Protein AF-A0A7W1EFI8-F1 (afdb_monomer)

Structure (mmCIF, N/CA/C/O backbone):
data_AF-A0A7W1EFI8-F1
#
_entry.id   AF-A0A7W1EFI8-F1
#
loop_
_atom_site.group_PDB
_atom_site.id
_atom_site.type_symbol
_atom_site.label_atom_id
_atom_site.label_alt_id
_atom_site.label_comp_id
_atom_site.label_asym_id
_atom_site.label_entity_id
_atom_site.label_seq_id
_atom_site.pdbx_PDB_ins_code
_atom_site.Cartn_x
_atom_site.Cartn_y
_atom_site.Cartn_z
_atom_site.occupancy
_atom_site.B_iso_or_equiv
_atom_site.auth_seq_id
_atom_site.auth_comp_id
_atom_site.auth_asym_id
_atom_site.auth_atom_id
_atom_site.pdbx_PDB_model_num
ATOM 1 N N . MET A 1 1 ? -9.595 -2.424 23.193 1.00 86.19 1 MET A N 1
ATOM 2 C CA . MET A 1 1 ? -9.334 -2.906 21.816 1.00 86.19 1 MET A CA 1
ATOM 3 C C . MET A 1 1 ? -9.317 -1.773 20.801 1.00 86.19 1 MET A C 1
ATOM 5 O O . MET A 1 1 ? -8.428 -1.749 19.957 1.00 86.19 1 MET A O 1
ATOM 9 N N . GLU A 1 2 ? -10.225 -0.806 20.915 1.00 86.44 2 GLU A N 1
ATOM 10 C CA . GLU A 1 2 ? -10.287 0.372 20.036 1.00 86.44 2 GLU A CA 1
ATOM 11 C C . GLU A 1 2 ? -8.971 1.156 19.890 1.00 86.44 2 GLU A C 1
ATOM 13 O O . GLU A 1 2 ? -8.599 1.510 18.773 1.00 86.44 2 GLU A O 1
ATOM 18 N N . THR A 1 3 ? -8.208 1.356 20.972 1.00 92.38 3 THR A N 1
ATOM 19 C CA . THR A 1 3 ? -6.891 2.019 20.904 1.00 92.38 3 THR A CA 1
ATOM 20 C C . THR A 1 3 ? -5.903 1.266 20.011 1.00 92.38 3 THR A C 1
ATOM 22 O O . THR A 1 3 ? -5.214 1.885 19.208 1.00 92.38 3 THR A O 1
ATOM 25 N N . ILE A 1 4 ? -5.869 -0.068 20.096 1.00 94.81 4 ILE A N 1
ATOM 26 C CA . ILE A 1 4 ? -4.979 -0.904 19.275 1.00 94.81 4 ILE A CA 1
ATOM 27 C C . ILE A 1 4 ? -5.401 -0.832 17.807 1.00 94.81 4 ILE A C 1
ATOM 29 O O . ILE A 1 4 ? -4.555 -0.603 16.951 1.00 94.81 4 ILE A O 1
ATOM 33 N N . ARG A 1 5 ? -6.704 -0.947 17.508 1.00 95.31 5 ARG A N 1
ATOM 34 C CA . ARG A 1 5 ? -7.216 -0.796 16.132 1.00 95.31 5 ARG A CA 1
ATOM 35 C C . ARG A 1 5 ? -6.855 0.565 15.548 1.00 95.31 5 ARG A C 1
ATOM 37 O O . ARG A 1 5 ? -6.413 0.645 14.412 1.00 95.31 5 ARG A O 1
ATOM 44 N N . LYS A 1 6 ? -6.988 1.629 16.345 1.00 96.62 6 LYS A N 1
ATOM 45 C CA . LYS A 1 6 ? -6.584 2.977 15.943 1.00 96.62 6 LYS A CA 1
ATOM 46 C C . LYS A 1 6 ? -5.094 3.048 15.613 1.00 96.62 6 LYS A C 1
ATOM 48 O O . LYS A 1 6 ? -4.741 3.642 14.603 1.00 96.62 6 LYS A O 1
ATOM 53 N N . ILE A 1 7 ? -4.233 2.467 16.451 1.00 97.56 7 ILE A N 1
ATOM 54 C CA . ILE A 1 7 ? -2.784 2.442 16.207 1.00 97.56 7 ILE A CA 1
ATOM 55 C C . ILE A 1 7 ? -2.478 1.687 14.913 1.00 97.56 7 ILE A C 1
ATOM 57 O O . ILE A 1 7 ? -1.782 2.238 14.069 1.00 97.56 7 ILE A O 1
ATOM 61 N N . ILE A 1 8 ? -3.054 0.494 14.724 1.00 97.81 8 ILE A N 1
ATOM 62 C CA . ILE A 1 8 ? -2.879 -0.308 13.504 1.00 97.81 8 ILE A CA 1
ATOM 63 C C . ILE A 1 8 ? -3.260 0.510 12.267 1.00 97.81 8 ILE A C 1
ATOM 65 O O . ILE A 1 8 ? -2.414 0.702 11.401 1.00 97.81 8 ILE A O 1
ATOM 69 N N . LEU A 1 9 ? -4.466 1.088 12.234 1.00 98.31 9 LEU A N 1
ATOM 70 C CA . LEU A 1 9 ? -4.936 1.896 11.102 1.00 98.31 9 LEU A CA 1
ATOM 71 C C . LEU A 1 9 ? -4.054 3.112 10.825 1.00 98.31 9 LEU A C 1
ATOM 73 O O . LEU A 1 9 ? -3.799 3.433 9.669 1.00 98.31 9 LEU A O 1
ATOM 77 N N . ARG A 1 10 ? -3.587 3.805 11.871 1.00 98.12 10 ARG A N 1
ATOM 78 C CA . ARG A 1 10 ? -2.707 4.970 11.702 1.00 98.12 10 ARG A CA 1
ATOM 79 C C . ARG A 1 10 ? -1.352 4.557 11.153 1.00 98.12 10 ARG A C 1
ATOM 81 O O . ARG A 1 10 ? -0.905 5.140 10.176 1.00 98.12 10 ARG A O 1
ATOM 88 N N . THR A 1 11 ? -0.716 3.562 11.761 1.00 98.25 11 THR A N 1
ATOM 89 C CA . THR A 1 11 ? 0.603 3.091 11.337 1.00 98.25 11 THR A CA 1
ATOM 90 C C . THR A 1 11 ? 0.543 2.525 9.926 1.00 98.25 11 THR A C 1
ATOM 92 O O . THR A 1 11 ? 1.326 2.934 9.074 1.00 98.25 11 THR A O 1
ATOM 95 N N . HIS A 1 12 ? -0.412 1.638 9.654 1.00 98.06 12 HIS A N 1
ATOM 96 C CA . HIS A 1 12 ? -0.597 1.054 8.335 1.00 98.06 12 HIS A CA 1
ATOM 97 C C . HIS A 1 12 ? -0.949 2.121 7.289 1.00 98.06 12 HIS A C 1
ATOM 99 O O . HIS A 1 12 ? -0.293 2.197 6.252 1.00 98.06 12 HIS A O 1
ATOM 105 N N . GLY A 1 13 ? -1.910 3.001 7.586 1.00 98.19 13 GLY A N 1
ATOM 106 C CA . GLY A 1 13 ? -2.301 4.085 6.690 1.00 98.19 13 GLY A CA 1
ATOM 107 C C . GLY A 1 13 ? -1.137 5.014 6.341 1.00 98.19 13 GLY A C 1
ATOM 108 O O . GLY A 1 13 ? -0.899 5.291 5.168 1.00 98.19 13 GLY A O 1
ATOM 109 N N . THR A 1 14 ? -0.346 5.432 7.335 1.00 98.56 14 THR A N 1
ATOM 110 C CA . THR A 1 14 ? 0.862 6.239 7.106 1.00 98.56 14 THR A CA 1
ATOM 111 C C . THR A 1 14 ? 1.894 5.500 6.255 1.00 98.56 14 THR A C 1
ATOM 113 O O . THR A 1 14 ? 2.449 6.098 5.335 1.00 98.56 14 THR A O 1
ATOM 116 N N . LEU A 1 15 ? 2.136 4.211 6.517 1.00 98.00 15 LEU A N 1
ATOM 117 C CA . LEU A 1 15 ? 3.068 3.414 5.718 1.00 98.00 15 LEU A CA 1
ATOM 118 C C . LEU A 1 15 ? 2.617 3.310 4.259 1.00 98.00 15 LEU A C 1
ATOM 120 O O . LEU A 1 15 ? 3.435 3.534 3.373 1.00 98.00 15 LEU A O 1
ATOM 124 N N . LEU A 1 16 ? 1.333 3.049 3.999 1.00 97.62 16 LEU A N 1
ATOM 125 C CA . LEU A 1 16 ? 0.794 2.995 2.638 1.00 97.62 16 LEU A CA 1
ATOM 126 C C . LEU A 1 16 ? 0.930 4.327 1.895 1.00 97.62 16 LEU A C 1
ATOM 128 O O . LEU A 1 16 ? 1.306 4.323 0.727 1.00 97.62 16 LEU A O 1
ATOM 132 N N . ILE A 1 17 ? 0.671 5.456 2.563 1.00 98.62 17 ILE A N 1
ATOM 133 C CA . ILE A 1 17 ? 0.845 6.791 1.967 1.00 98.62 17 ILE A CA 1
ATOM 134 C C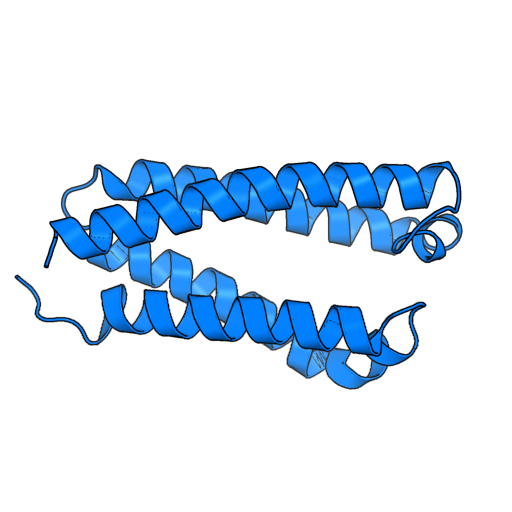 . ILE A 1 17 ? 2.302 6.997 1.555 1.00 98.62 17 ILE A C 1
ATOM 136 O O . ILE A 1 17 ? 2.585 7.305 0.399 1.00 98.62 17 ILE A O 1
ATOM 140 N N . VAL A 1 18 ? 3.227 6.810 2.500 1.00 98.38 18 VAL A N 1
ATOM 141 C CA . VAL A 1 18 ? 4.652 7.068 2.268 1.00 98.38 18 VAL A CA 1
ATOM 142 C C . VAL A 1 18 ? 5.207 6.114 1.215 1.00 98.38 18 VAL A C 1
ATOM 144 O O . VAL A 1 18 ? 5.857 6.560 0.273 1.00 98.38 18 VAL A O 1
ATOM 147 N N . MET A 1 19 ? 4.931 4.814 1.339 1.00 96.44 19 MET A N 1
ATOM 148 C CA . MET A 1 19 ? 5.436 3.811 0.404 1.00 96.44 19 MET A CA 1
ATOM 149 C C . MET A 1 19 ? 4.805 3.943 -0.980 1.00 96.44 19 MET A C 1
ATOM 151 O O . MET A 1 19 ? 5.532 3.862 -1.963 1.00 96.44 19 MET A O 1
ATOM 155 N N . GLY A 1 20 ? 3.494 4.180 -1.078 1.00 97.25 20 GLY A N 1
ATOM 156 C CA . GLY A 1 20 ? 2.819 4.368 -2.362 1.00 97.25 20 GLY A CA 1
ATOM 157 C C . GLY A 1 20 ? 3.407 5.545 -3.141 1.00 97.25 20 GLY A C 1
ATOM 158 O O . GLY A 1 20 ? 3.806 5.388 -4.291 1.00 97.25 20 GLY A O 1
ATOM 159 N N . ILE A 1 21 ? 3.581 6.699 -2.488 1.00 98.00 21 ILE A N 1
ATOM 160 C CA . ILE A 1 21 ? 4.187 7.877 -3.128 1.00 98.00 21 ILE A CA 1
ATOM 161 C C . ILE A 1 21 ? 5.654 7.612 -3.488 1.00 98.00 21 ILE A C 1
ATOM 163 O O . ILE A 1 21 ? 6.064 7.850 -4.625 1.00 98.00 21 ILE A O 1
ATOM 167 N N . ALA A 1 22 ? 6.453 7.105 -2.543 1.00 97.56 22 ALA A N 1
ATOM 168 C CA . ALA A 1 22 ? 7.881 6.894 -2.763 1.00 97.56 22 ALA A CA 1
ATOM 169 C C . ALA A 1 22 ? 8.144 5.880 -3.886 1.00 97.56 22 ALA A C 1
ATOM 171 O O . ALA A 1 22 ? 8.939 6.148 -4.785 1.00 97.56 22 ALA A O 1
ATOM 172 N N . ILE A 1 23 ? 7.458 4.734 -3.870 1.00 95.38 23 ILE A N 1
ATOM 173 C CA . ILE A 1 23 ? 7.621 3.698 -4.895 1.00 95.38 23 ILE A CA 1
ATOM 174 C C . ILE A 1 23 ? 7.055 4.176 -6.237 1.00 95.38 23 ILE A C 1
ATOM 176 O O . ILE A 1 23 ? 7.678 3.914 -7.264 1.00 95.38 23 ILE A O 1
ATOM 180 N N . GLY A 1 24 ? 5.962 4.948 -6.241 1.00 97.06 24 GLY A N 1
ATOM 181 C CA . GLY A 1 24 ? 5.478 5.648 -7.432 1.00 97.06 24 GLY A CA 1
ATOM 182 C C . GLY A 1 24 ? 6.585 6.477 -8.085 1.00 97.06 24 GLY A C 1
ATOM 183 O O . GLY A 1 24 ? 6.935 6.222 -9.237 1.00 97.06 24 GLY A O 1
ATOM 184 N N . ILE A 1 25 ? 7.230 7.365 -7.319 1.00 97.25 25 ILE A N 1
ATOM 185 C CA . ILE A 1 25 ? 8.361 8.186 -7.786 1.00 97.25 25 ILE A CA 1
ATOM 186 C C . ILE A 1 25 ? 9.517 7.315 -8.296 1.00 97.25 25 ILE A C 1
ATOM 188 O O . ILE A 1 25 ? 10.022 7.555 -9.395 1.00 97.25 25 ILE A O 1
ATOM 192 N N . TYR A 1 26 ? 9.932 6.292 -7.542 1.00 95.06 26 TYR A N 1
ATOM 193 C CA . TYR A 1 26 ? 11.022 5.404 -7.966 1.00 95.06 26 TYR A CA 1
ATOM 194 C C . TYR A 1 26 ? 10.694 4.651 -9.260 1.00 95.06 26 TYR A C 1
ATOM 196 O O . TYR A 1 26 ? 11.569 4.499 -10.115 1.00 95.06 26 TYR A O 1
ATOM 204 N N . SER A 1 27 ? 9.444 4.219 -9.436 1.00 95.19 27 SER A N 1
ATOM 205 C CA . SER A 1 27 ? 8.992 3.562 -10.663 1.00 95.19 27 SER A CA 1
ATOM 206 C C . SER A 1 27 ? 8.993 4.518 -11.858 1.00 95.19 27 SER A C 1
ATOM 208 O O . SER A 1 27 ? 9.401 4.130 -12.954 1.00 95.19 27 SER A O 1
ATOM 210 N N . THR A 1 28 ? 8.635 5.788 -11.643 1.00 97.00 28 THR A N 1
ATOM 211 C CA . THR A 1 28 ? 8.687 6.836 -12.670 1.00 97.00 28 THR A CA 1
ATOM 212 C C . THR A 1 28 ? 10.125 7.144 -13.071 1.00 97.00 28 THR A C 1
ATOM 214 O O . THR A 1 28 ? 10.421 7.216 -14.261 1.00 97.00 28 THR A O 1
ATOM 217 N N . ILE A 1 29 ? 11.049 7.253 -12.110 1.00 96.69 29 ILE A N 1
ATOM 218 C CA . ILE A 1 29 ? 12.482 7.427 -12.398 1.00 96.69 29 ILE A CA 1
ATOM 219 C C . ILE A 1 29 ? 13.009 6.246 -13.221 1.00 96.69 29 ILE A C 1
ATOM 221 O O . ILE A 1 29 ? 13.659 6.461 -14.244 1.00 96.69 29 ILE A O 1
ATOM 225 N N . GLY A 1 30 ? 12.694 5.009 -12.822 1.00 94.94 30 GLY A N 1
ATOM 226 C CA . GLY A 1 30 ? 13.102 3.817 -13.569 1.00 94.94 30 GLY A CA 1
ATOM 227 C C . GLY A 1 30 ? 12.549 3.788 -14.992 1.00 94.94 30 GLY A C 1
ATOM 228 O O . GLY A 1 30 ? 13.277 3.466 -15.927 1.00 94.94 30 GLY A O 1
ATOM 229 N N . THR A 1 31 ? 11.304 4.224 -15.175 1.00 96.00 31 THR A N 1
ATOM 230 C CA . THR A 1 31 ? 10.665 4.305 -16.495 1.00 96.00 31 THR A CA 1
ATOM 231 C C . THR A 1 31 ? 11.274 5.397 -17.374 1.00 96.00 31 THR A C 1
ATOM 233 O O . THR A 1 31 ? 11.499 5.174 -18.561 1.00 96.00 31 THR A O 1
ATOM 236 N N . LEU A 1 32 ? 11.559 6.582 -16.827 1.00 97.12 32 LEU A N 1
ATOM 237 C CA . LEU A 1 32 ? 12.074 7.712 -17.609 1.00 97.12 32 LEU A CA 1
ATOM 238 C C . LEU A 1 32 ? 13.556 7.564 -17.963 1.00 97.12 32 LEU A C 1
ATOM 240 O O . LEU A 1 32 ? 13.946 7.904 -19.077 1.00 97.12 32 LEU A O 1
ATOM 244 N N . TYR A 1 33 ? 14.364 7.055 -17.032 1.00 96.25 33 TYR A N 1
ATOM 245 C CA . TYR A 1 33 ? 15.824 7.057 -17.151 1.00 96.25 33 TYR A CA 1
ATOM 246 C C . TYR A 1 33 ? 16.442 5.664 -17.322 1.00 96.25 33 TYR A C 1
ATOM 248 O O . TYR A 1 33 ? 17.644 5.574 -17.546 1.00 96.25 33 TYR A O 1
ATOM 256 N N . GLY A 1 34 ? 15.666 4.581 -17.200 1.00 94.25 34 GLY A N 1
ATOM 257 C CA . GLY A 1 34 ? 16.180 3.216 -17.364 1.00 94.25 34 GLY A CA 1
ATOM 258 C C . GLY A 1 34 ? 17.149 2.778 -16.264 1.00 94.25 34 GLY A C 1
ATOM 259 O O . GLY A 1 34 ? 18.030 1.959 -16.511 1.00 94.25 34 GLY A O 1
ATOM 260 N N . ILE A 1 35 ? 17.012 3.318 -15.047 1.00 91.88 35 ILE A N 1
ATOM 261 C CA . ILE A 1 35 ? 17.917 3.041 -13.918 1.00 91.88 35 ILE A CA 1
ATOM 262 C C . ILE A 1 35 ? 17.186 2.488 -12.687 1.00 91.88 35 ILE A C 1
ATOM 264 O O . ILE A 1 35 ? 16.001 2.735 -12.467 1.00 91.88 35 ILE A O 1
ATOM 268 N N . GLY A 1 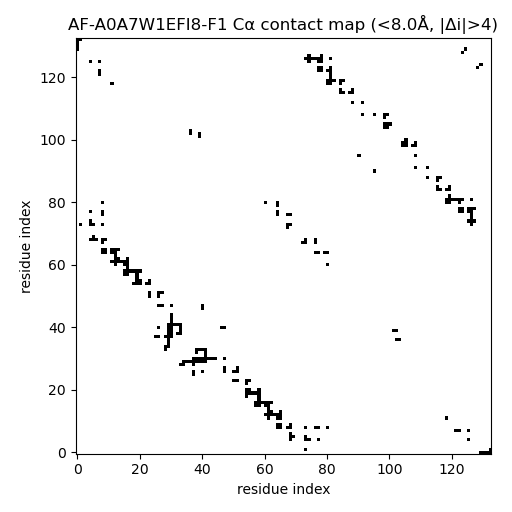36 ? 17.921 1.763 -11.841 1.00 88.62 36 GLY A N 1
ATOM 269 C CA . GLY A 1 36 ? 17.418 1.222 -10.573 1.00 88.62 36 GLY A CA 1
ATOM 270 C C . GLY A 1 36 ? 16.516 -0.010 -10.722 1.00 88.62 36 GLY A C 1
ATOM 271 O O . GLY A 1 36 ? 16.418 -0.613 -11.787 1.00 88.62 36 GLY A O 1
ATOM 272 N N . ASN A 1 37 ? 15.835 -0.389 -9.633 1.00 85.88 37 ASN A N 1
ATOM 273 C CA . ASN A 1 37 ? 15.027 -1.621 -9.557 1.00 85.88 37 ASN A CA 1
ATOM 274 C C . ASN A 1 37 ? 13.827 -1.652 -10.520 1.00 85.88 37 ASN A C 1
ATOM 276 O O . ASN A 1 37 ? 13.277 -2.716 -10.782 1.00 85.88 37 ASN A O 1
ATOM 280 N N . PHE A 1 38 ? 13.433 -0.497 -11.059 1.00 90.75 38 PHE A N 1
ATOM 281 C CA . PHE A 1 38 ? 12.339 -0.356 -12.019 1.00 90.75 38 PHE A CA 1
ATOM 282 C C . PHE A 1 38 ? 12.826 -0.048 -13.445 1.00 90.75 38 PHE A C 1
ATOM 284 O O . PHE A 1 38 ? 12.016 0.316 -14.291 1.00 90.75 38 PHE A O 1
ATOM 291 N N . ALA A 1 39 ? 14.123 -0.206 -13.743 1.00 91.19 39 ALA A N 1
ATOM 292 C CA . ALA A 1 39 ? 14.692 0.056 -15.072 1.00 91.19 39 ALA A CA 1
ATOM 293 C C . ALA A 1 39 ? 13.996 -0.725 -16.200 1.00 91.19 39 ALA A C 1
ATOM 295 O O . ALA A 1 39 ? 13.863 -0.223 -17.312 1.00 91.19 39 ALA A O 1
ATOM 296 N N . PHE A 1 40 ? 13.492 -1.929 -15.905 1.00 88.94 40 PHE A N 1
ATOM 297 C CA . PHE A 1 40 ?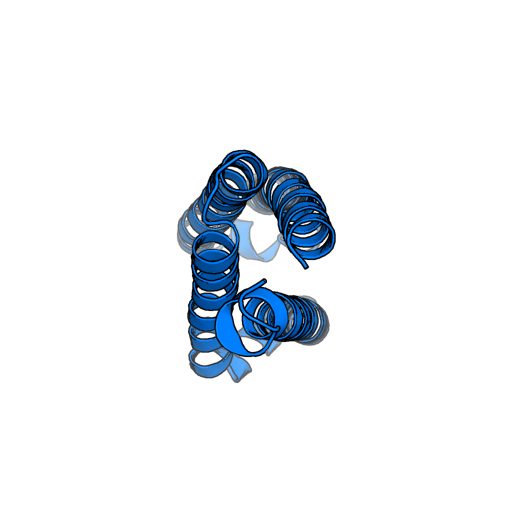 12.759 -2.759 -16.869 1.00 88.94 40 PHE A CA 1
ATOM 298 C C . PHE A 1 40 ? 11.488 -2.085 -17.415 1.00 88.94 40 PHE A C 1
ATOM 300 O O . PHE A 1 40 ? 11.000 -2.457 -18.480 1.00 88.94 40 PHE A O 1
ATOM 30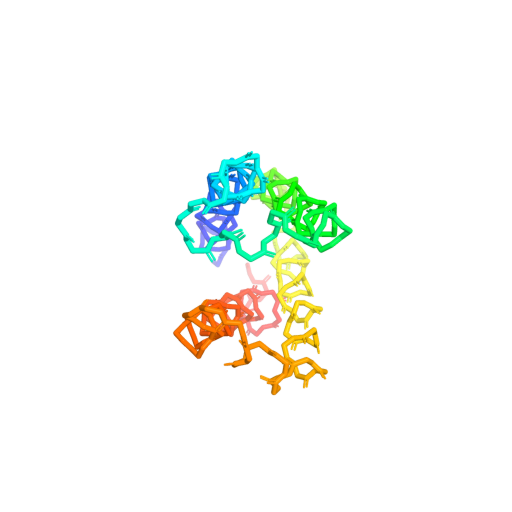7 N N . LEU A 1 41 ? 10.949 -1.086 -16.707 1.00 93.25 41 LEU A N 1
ATOM 308 C CA . LEU A 1 41 ? 9.787 -0.320 -17.151 1.00 93.25 41 LEU A CA 1
ATOM 309 C C . LEU A 1 41 ? 10.107 0.670 -18.273 1.00 93.25 41 LEU A C 1
ATOM 311 O O . LEU A 1 41 ? 9.181 1.116 -18.948 1.00 93.25 41 LEU A O 1
ATOM 315 N N . HIS A 1 42 ? 11.384 0.987 -18.513 1.00 94.38 42 HIS A N 1
ATOM 316 C CA . HIS A 1 42 ? 11.793 1.868 -19.611 1.00 94.38 42 HIS A CA 1
ATOM 317 C C . HIS A 1 42 ? 11.302 1.351 -20.970 1.00 94.38 42 HIS A C 1
ATOM 319 O O . HIS A 1 42 ? 10.719 2.100 -21.757 1.00 94.38 42 HIS A O 1
ATOM 325 N N . GLU A 1 43 ? 11.434 0.037 -21.169 1.00 93.56 43 GLU A N 1
ATOM 326 C CA . GLU A 1 43 ? 10.975 -0.687 -22.358 1.00 93.56 43 GLU A CA 1
ATOM 327 C C . GLU A 1 43 ? 9.519 -1.181 -22.235 1.00 93.56 43 GLU A C 1
ATOM 329 O O . GLU A 1 43 ? 8.916 -1.609 -23.216 1.00 93.56 43 GLU A O 1
ATOM 334 N N . ASN A 1 44 ? 8.913 -1.112 -21.042 1.00 90.38 44 ASN A N 1
ATOM 335 C CA . ASN A 1 44 ? 7.547 -1.578 -20.782 1.00 90.38 44 ASN A CA 1
ATOM 336 C C . ASN A 1 44 ? 6.691 -0.506 -20.092 1.00 90.38 44 ASN A C 1
ATOM 338 O O . ASN A 1 44 ? 6.316 -0.601 -18.918 1.00 90.38 44 ASN A O 1
ATOM 342 N N . ARG A 1 45 ? 6.337 0.524 -20.866 1.00 90.44 45 ARG A N 1
ATOM 343 C CA . ARG A 1 45 ? 5.582 1.685 -20.371 1.00 90.44 45 ARG A CA 1
ATOM 344 C C . ARG A 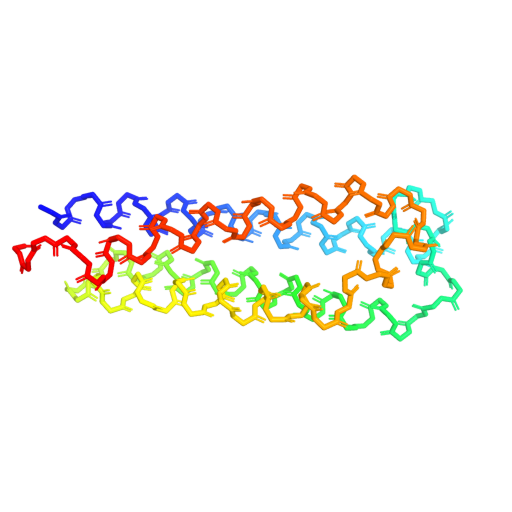1 45 ? 4.157 1.353 -19.927 1.00 90.44 45 ARG A C 1
ATOM 346 O O . ARG A 1 45 ? 3.649 2.001 -19.018 1.00 90.44 45 ARG A O 1
ATOM 353 N N . LEU A 1 46 ? 3.512 0.342 -20.518 1.00 94.06 46 LEU A N 1
ATOM 354 C CA . LEU A 1 46 ? 2.198 -0.120 -20.045 1.00 94.06 46 LEU A CA 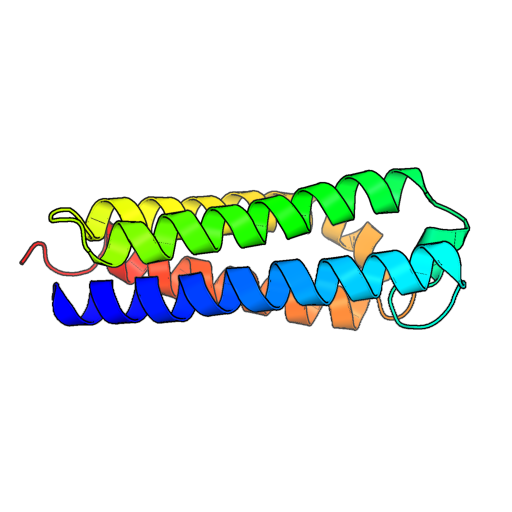1
ATOM 355 C C . LEU A 1 46 ? 2.298 -0.741 -18.648 1.00 94.06 46 LEU A C 1
ATOM 357 O O . LEU A 1 46 ? 1.447 -0.471 -17.800 1.00 94.06 46 LEU A O 1
ATOM 361 N N . GLY A 1 47 ? 3.369 -1.495 -18.380 1.00 91.38 47 GLY A N 1
ATOM 362 C CA . GLY A 1 47 ? 3.684 -1.977 -17.037 1.00 91.38 47 GLY A CA 1
ATOM 363 C C . GLY A 1 47 ? 3.823 -0.832 -16.031 1.00 91.38 47 GLY A C 1
ATOM 364 O O . GLY A 1 47 ? 3.317 -0.936 -14.914 1.00 91.38 47 GLY A O 1
ATOM 365 N N . HIS A 1 48 ? 4.425 0.292 -16.436 1.00 94.94 48 HIS A N 1
ATOM 366 C CA . HIS A 1 48 ? 4.530 1.468 -15.572 1.00 94.94 48 HIS A CA 1
ATOM 367 C C . HIS A 1 48 ? 3.169 2.087 -15.254 1.00 94.94 48 HIS A C 1
ATOM 369 O O . HIS A 1 48 ? 2.912 2.372 -14.090 1.00 94.94 48 HIS A O 1
ATOM 375 N N . VAL A 1 49 ? 2.282 2.247 -16.244 1.00 96.12 49 VAL A N 1
ATOM 376 C CA . VAL A 1 49 ? 0.929 2.788 -16.013 1.00 96.12 49 VAL A CA 1
ATOM 377 C C . VAL A 1 49 ? 0.185 1.956 -14.967 1.00 96.12 49 VAL A C 1
ATOM 379 O O . VAL A 1 49 ? -0.365 2.516 -14.020 1.00 96.12 49 VAL A O 1
ATOM 382 N N . GLY A 1 50 ? 0.213 0.626 -15.098 1.00 93.81 50 GLY A N 1
ATOM 383 C CA . GLY A 1 50 ? -0.435 -0.269 -14.137 1.00 93.81 50 GLY A CA 1
ATOM 384 C C . GLY A 1 50 ? 0.174 -0.182 -12.734 1.00 93.81 50 GLY A C 1
ATOM 385 O O . GLY A 1 50 ? -0.557 -0.095 -11.747 1.00 93.81 50 GLY A O 1
ATOM 386 N N . LEU A 1 51 ? 1.506 -0.154 -12.632 1.00 92.25 51 LEU A N 1
ATOM 387 C CA . LEU A 1 51 ? 2.194 -0.030 -11.344 1.00 92.25 51 LEU A CA 1
ATOM 388 C C . LEU A 1 51 ? 1.947 1.326 -10.678 1.00 92.25 51 LEU A C 1
ATOM 390 O O . LEU A 1 51 ? 1.656 1.365 -9.486 1.00 92.25 51 LEU A O 1
ATOM 394 N N . LEU A 1 52 ? 2.010 2.423 -11.433 1.00 96.88 52 LEU A N 1
ATOM 395 C CA . LEU A 1 52 ? 1.775 3.764 -10.909 1.00 96.88 52 LEU A CA 1
ATOM 396 C C . LEU A 1 52 ? 0.352 3.888 -10.353 1.00 96.88 52 LEU A C 1
ATOM 398 O O . LEU A 1 52 ? 0.186 4.315 -9.212 1.00 96.88 52 LEU A O 1
ATOM 402 N N . GLN A 1 53 ? -0.653 3.407 -11.094 1.00 96.69 53 GLN A N 1
ATOM 403 C CA . GLN A 1 53 ? -2.036 3.349 -10.610 1.00 96.69 53 GLN A CA 1
ATOM 404 C C . GLN A 1 53 ? -2.158 2.529 -9.320 1.00 96.69 53 GLN A C 1
ATOM 406 O O . GLN A 1 53 ? -2.839 2.949 -8.386 1.00 96.69 53 GLN A O 1
ATOM 411 N N . ALA A 1 54 ? -1.484 1.377 -9.234 1.00 95.31 54 ALA A N 1
ATOM 412 C CA . ALA A 1 54 ? 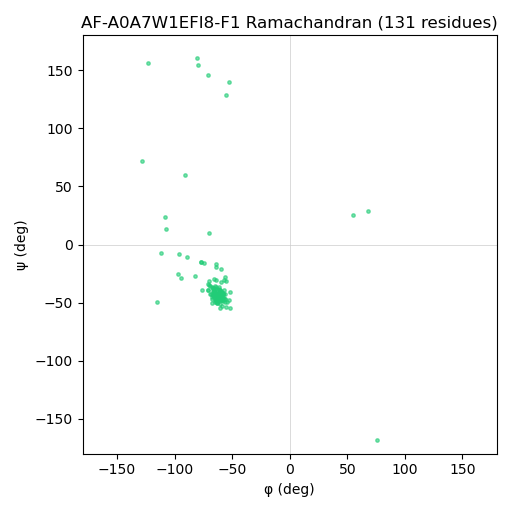-1.503 0.549 -8.032 1.00 95.31 54 ALA A CA 1
ATOM 413 C C . ALA A 1 54 ? -0.856 1.256 -6.825 1.00 95.31 54 ALA A C 1
ATOM 415 O O . ALA A 1 54 ? -1.388 1.184 -5.715 1.00 95.31 54 ALA A O 1
ATOM 416 N N . TYR A 1 55 ? 0.259 1.963 -7.024 1.00 96.69 55 TYR A N 1
ATOM 417 C CA . TYR A 1 55 ? 0.951 2.695 -5.960 1.00 96.69 55 TYR A CA 1
ATOM 418 C C . TYR A 1 55 ? 0.182 3.936 -5.491 1.00 96.69 55 TYR A C 1
ATOM 420 O O . TYR A 1 55 ? 0.095 4.188 -4.287 1.00 96.69 55 TYR A O 1
ATOM 428 N N . GLU A 1 56 ? -0.440 4.674 -6.408 1.00 97.69 56 GLU A N 1
ATOM 429 C CA . GLU A 1 56 ? -1.318 5.800 -6.074 1.00 97.69 56 GLU A CA 1
ATOM 430 C C . GLU A 1 56 ? -2.587 5.325 -5.357 1.00 97.69 56 GLU A C 1
ATOM 432 O O . GLU A 1 56 ? -2.990 5.913 -4.351 1.00 97.69 56 GLU A O 1
ATOM 437 N N . LEU A 1 57 ? -3.174 4.208 -5.800 1.00 97.56 57 LEU A N 1
ATOM 438 C CA . LEU A 1 57 ? -4.310 3.586 -5.122 1.00 97.56 57 LEU A CA 1
ATOM 439 C C . LEU A 1 57 ? -3.928 3.083 -3.724 1.00 97.56 57 LEU A C 1
ATOM 441 O O . LEU A 1 57 ? -4.729 3.197 -2.793 1.00 97.56 57 LEU A O 1
ATOM 445 N N . ALA A 1 58 ? -2.708 2.570 -3.547 1.00 97.81 58 ALA A N 1
ATOM 446 C CA . ALA A 1 58 ? -2.182 2.218 -2.232 1.00 97.81 58 ALA A CA 1
ATOM 447 C C . ALA A 1 58 ? -2.076 3.456 -1.330 1.00 97.81 58 ALA A C 1
ATOM 449 O O . ALA A 1 58 ? -2.563 3.422 -0.200 1.00 97.81 58 ALA A O 1
ATOM 450 N N . ALA A 1 59 ? -1.531 4.567 -1.835 1.00 98.38 59 ALA A N 1
ATOM 451 C CA . ALA A 1 59 ? -1.440 5.812 -1.076 1.00 98.38 59 ALA A CA 1
ATOM 452 C C . ALA A 1 59 ? -2.827 6.355 -0.692 1.00 98.38 59 ALA A C 1
ATOM 454 O O . ALA A 1 59 ? -3.058 6.690 0.472 1.00 98.38 59 ALA A O 1
ATOM 455 N N . LEU A 1 60 ? -3.775 6.363 -1.634 1.00 98.44 60 LEU A N 1
ATOM 456 C CA . LEU A 1 60 ? -5.165 6.747 -1.379 1.00 98.44 60 LEU A CA 1
ATOM 457 C C . LEU A 1 60 ? -5.816 5.838 -0.329 1.00 98.44 60 LEU A C 1
ATOM 459 O O . LEU A 1 60 ? -6.454 6.326 0.603 1.00 98.44 60 LEU A O 1
ATOM 463 N N . THR A 1 61 ? -5.616 4.525 -0.435 1.00 98.12 61 THR A N 1
ATOM 464 C CA . THR A 1 61 ? -6.094 3.561 0.567 1.00 98.12 61 THR A CA 1
ATOM 465 C C . THR A 1 61 ? -5.491 3.869 1.935 1.00 98.12 61 THR A C 1
ATOM 467 O O . THR A 1 61 ? -6.202 3.852 2.938 1.00 98.12 61 THR A O 1
ATOM 470 N N . GLY A 1 62 ? -4.213 4.245 1.991 1.00 98.44 62 GLY A N 1
ATOM 471 C CA . GLY A 1 62 ? -3.563 4.689 3.218 1.00 98.44 62 GLY A CA 1
ATOM 472 C C . GLY A 1 62 ? -4.232 5.911 3.858 1.00 98.44 62 GLY A C 1
ATOM 473 O O . GLY A 1 62 ? -4.456 5.918 5.071 1.00 98.44 62 GLY A O 1
ATOM 474 N N . ILE A 1 63 ? -4.636 6.903 3.055 1.00 98.62 63 ILE A N 1
ATOM 475 C CA . ILE A 1 63 ? -5.425 8.061 3.522 1.00 98.62 63 ILE A CA 1
ATOM 476 C C . ILE A 1 63 ? -6.763 7.591 4.098 1.00 98.62 63 ILE A C 1
ATOM 478 O O . ILE A 1 63 ? -7.130 7.983 5.207 1.00 98.62 63 ILE A O 1
ATOM 482 N N . VAL A 1 64 ? -7.464 6.710 3.381 1.00 98.38 64 VAL A N 1
ATOM 483 C CA . VAL A 1 64 ? -8.758 6.162 3.807 1.00 98.38 64 VAL A CA 1
ATOM 484 C C . VAL A 1 64 ? -8.640 5.411 5.138 1.00 98.38 64 VAL A C 1
ATOM 486 O O . VAL A 1 64 ? -9.445 5.648 6.039 1.00 98.38 64 VAL A O 1
ATOM 489 N N . LEU A 1 65 ? -7.624 4.560 5.317 1.00 98.38 65 LEU A N 1
ATOM 490 C CA . LEU A 1 65 ? -7.391 3.854 6.585 1.00 98.38 65 LEU A CA 1
ATOM 491 C C . LEU A 1 65 ? -7.029 4.822 7.715 1.00 98.38 65 LEU A C 1
ATOM 493 O O . LEU A 1 65 ? -7.545 4.696 8.832 1.00 98.38 65 LEU A O 1
ATOM 497 N N . TRP A 1 66 ? -6.200 5.830 7.432 1.00 98.50 66 TRP A N 1
ATOM 498 C CA . TRP A 1 66 ? -5.838 6.837 8.424 1.00 98.50 66 TRP A CA 1
ATOM 499 C C . TRP A 1 66 ? -7.066 7.635 8.885 1.00 98.50 66 TRP A C 1
ATOM 501 O O . TRP A 1 66 ? -7.281 7.781 10.092 1.00 98.50 66 TRP A O 1
ATOM 511 N N . MET A 1 67 ? -7.932 8.067 7.966 1.00 98.31 67 MET A N 1
ATOM 512 C CA . MET A 1 67 ? -9.220 8.691 8.298 1.00 98.31 67 MET A CA 1
ATOM 513 C C . MET A 1 67 ? -10.138 7.729 9.067 1.00 98.31 67 MET A C 1
ATOM 515 O O . MET A 1 67 ? -10.736 8.112 10.077 1.00 98.31 67 MET A O 1
ATOM 519 N N . GLY A 1 68 ? -10.189 6.461 8.650 1.00 97.25 68 GLY A N 1
ATOM 520 C CA . GLY A 1 68 ? -10.927 5.387 9.315 1.00 97.25 68 GLY A CA 1
ATOM 521 C C . GLY A 1 68 ? -10.531 5.190 10.781 1.00 97.25 68 GLY A C 1
ATOM 522 O O . GLY A 1 68 ? -11.370 4.829 11.608 1.00 97.25 68 GLY A O 1
ATOM 523 N N . SER A 1 69 ? -9.289 5.522 11.148 1.00 97.25 69 SER A N 1
ATOM 524 C CA . SER A 1 69 ? -8.797 5.448 12.533 1.00 97.25 69 SER A CA 1
ATOM 525 C C . SER A 1 69 ? -9.507 6.400 13.512 1.00 97.25 69 SER A C 1
ATOM 527 O O . SER A 1 69 ? -9.465 6.182 14.730 1.00 97.25 69 SER A O 1
ATOM 529 N N . TYR A 1 70 ? -10.174 7.439 12.999 1.00 96.31 70 TYR A N 1
ATOM 530 C CA . TYR A 1 70 ? -10.942 8.411 13.784 1.00 96.31 70 TYR A CA 1
ATOM 531 C C . TYR A 1 70 ? -12.440 8.091 13.847 1.00 96.31 70 TYR A C 1
ATOM 533 O O . TYR A 1 70 ? -13.155 8.716 14.623 1.00 96.31 70 TYR A O 1
ATOM 541 N N . GLN A 1 71 ? -12.912 7.110 13.077 1.00 95.62 71 GLN A N 1
ATOM 542 C CA . GLN A 1 71 ? -14.320 6.716 13.046 1.00 95.62 71 GLN A CA 1
ATOM 543 C C . GLN A 1 71 ? -14.679 5.807 14.232 1.00 95.62 71 GLN A C 1
ATOM 545 O O . GLN A 1 71 ? -13.812 5.177 14.846 1.00 95.62 71 GLN A O 1
ATOM 550 N N . GLU A 1 72 ? -15.967 5.689 14.555 1.00 91.12 72 GLU A N 1
ATOM 551 C CA . GLU A 1 72 ? -16.427 4.803 15.635 1.00 91.12 72 GLU A CA 1
ATOM 552 C C . GLU A 1 72 ? -16.169 3.325 15.303 1.00 91.12 72 GLU A C 1
ATOM 554 O O . GLU A 1 72 ? -15.602 2.589 16.107 1.00 91.12 72 GLU A O 1
ATOM 559 N N . ASN A 1 73 ? -16.477 2.898 14.075 1.00 92.19 73 ASN A N 1
ATOM 560 C CA . ASN A 1 73 ? -16.379 1.501 13.649 1.00 92.19 73 ASN A CA 1
ATOM 561 C C . ASN A 1 73 ? -15.008 1.143 13.037 1.00 92.19 73 ASN A C 1
ATOM 563 O O . ASN A 1 73 ? -14.909 0.708 11.887 1.00 92.19 73 ASN A O 1
ATOM 567 N N . LYS A 1 74 ? -13.929 1.301 13.813 1.00 95.00 74 LYS A N 1
ATOM 568 C CA . LYS A 1 74 ? -12.538 1.008 13.382 1.00 95.00 74 LYS A CA 1
ATOM 569 C C . LYS A 1 74 ? -12.358 -0.432 12.919 1.00 95.00 74 LYS A C 1
ATOM 571 O O . LYS A 1 74 ? -11.562 -0.717 12.032 1.00 95.00 74 LYS A O 1
ATOM 576 N N . ARG A 1 75 ? -13.141 -1.350 13.489 1.00 95.12 75 ARG A N 1
ATOM 577 C CA . ARG A 1 75 ? -13.139 -2.761 13.100 1.00 95.12 75 ARG A CA 1
ATOM 578 C C . ARG A 1 75 ? -13.457 -2.951 11.616 1.00 95.12 75 ARG A C 1
ATOM 580 O O . ARG A 1 75 ? -12.813 -3.779 10.979 1.00 95.12 75 ARG A O 1
ATOM 587 N N . ASN A 1 76 ? -14.422 -2.212 11.066 1.00 95.94 76 ASN A N 1
ATOM 588 C CA . ASN A 1 76 ? -14.737 -2.297 9.641 1.00 95.94 76 ASN A CA 1
ATOM 589 C C . ASN A 1 76 ? -13.607 -1.744 8.769 1.00 95.94 76 ASN A C 1
ATOM 591 O O . ASN A 1 76 ? -13.300 -2.342 7.746 1.00 95.94 76 ASN A O 1
ATOM 595 N N . TRP A 1 77 ? -12.936 -0.680 9.204 1.00 97.75 77 TRP A N 1
ATOM 596 C CA . TRP A 1 77 ? -11.784 -0.134 8.485 1.00 97.75 77 TRP A CA 1
ATOM 597 C C . TRP A 1 77 ? -10.603 -1.110 8.443 1.00 97.75 77 TRP A C 1
ATOM 599 O O . TRP A 1 77 ? -10.013 -1.285 7.382 1.00 97.75 77 TRP A O 1
ATOM 609 N N . ASN A 1 78 ? -10.347 -1.855 9.524 1.00 97.81 78 ASN A N 1
ATOM 610 C CA . ASN A 1 78 ? -9.349 -2.933 9.496 1.00 97.81 78 ASN A CA 1
ATOM 611 C C . ASN A 1 78 ? -9.709 -4.026 8.479 1.00 97.81 78 ASN A C 1
ATOM 613 O O . ASN A 1 78 ? -8.849 -4.567 7.797 1.00 97.81 78 ASN A O 1
ATOM 617 N N . ARG A 1 79 ? -11.001 -4.349 8.321 1.00 97.69 79 ARG A N 1
ATOM 618 C CA . ARG A 1 79 ? -11.438 -5.317 7.296 1.00 97.69 79 ARG A CA 1
ATOM 619 C C . ARG A 1 79 ? -11.158 -4.806 5.886 1.00 97.69 79 ARG A C 1
ATOM 621 O O . ARG A 1 79 ? -10.762 -5.599 5.043 1.00 97.69 79 ARG A O 1
ATOM 628 N N . ILE A 1 80 ? -11.330 -3.506 5.640 1.00 97.81 80 ILE A N 1
ATOM 629 C CA . ILE A 1 80 ? -10.944 -2.889 4.364 1.00 97.81 80 ILE A CA 1
ATOM 630 C C . ILE A 1 80 ? -9.429 -3.001 4.154 1.00 97.81 80 ILE A C 1
ATOM 632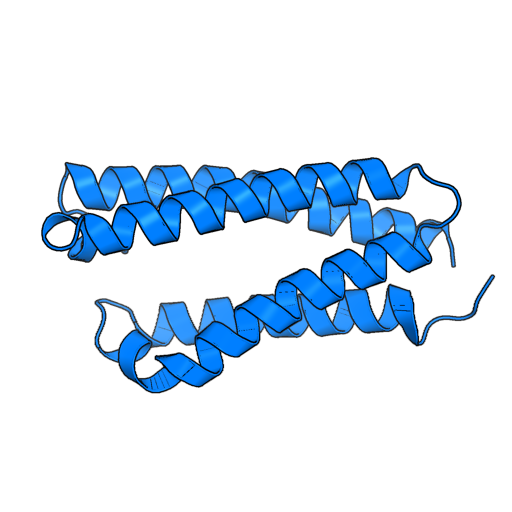 O O . ILE A 1 80 ? -9.008 -3.422 3.079 1.00 97.81 80 ILE A O 1
ATOM 636 N N . GLY A 1 81 ? -8.618 -2.726 5.183 1.00 97.69 81 GLY A N 1
ATOM 637 C CA . GLY A 1 81 ? -7.163 -2.919 5.130 1.00 97.69 81 GLY A CA 1
ATOM 638 C C . GLY A 1 81 ? -6.760 -4.368 4.826 1.00 97.69 81 GLY A C 1
ATOM 639 O O . GLY A 1 81 ? -5.899 -4.614 3.984 1.00 97.69 81 GLY A O 1
ATOM 640 N N . ALA A 1 82 ? -7.437 -5.343 5.438 1.00 98.12 82 ALA A N 1
ATOM 641 C CA . ALA A 1 82 ? -7.226 -6.762 5.156 1.00 98.12 82 ALA A CA 1
ATOM 642 C C . ALA A 1 82 ? -7.603 -7.122 3.709 1.00 98.12 82 ALA A C 1
ATOM 644 O O . ALA A 1 82 ? -6.824 -7.771 3.013 1.00 98.12 82 ALA A O 1
ATOM 645 N N . LEU A 1 83 ? -8.772 -6.675 3.235 1.00 98.00 83 LEU A N 1
ATOM 646 C CA . LEU A 1 83 ? -9.233 -6.932 1.867 1.00 98.00 83 LEU A CA 1
ATOM 647 C C . LEU A 1 83 ? -8.281 -6.343 0.824 1.00 98.00 83 LEU A C 1
ATOM 649 O O . LEU A 1 83 ? -7.986 -7.009 -0.165 1.00 98.00 83 LEU A O 1
ATOM 653 N N . PHE A 1 84 ? -7.758 -5.142 1.068 1.00 97.75 84 PHE A N 1
ATOM 654 C CA . PHE A 1 84 ? -6.761 -4.518 0.202 1.00 97.75 84 PHE A CA 1
ATOM 655 C C . PHE A 1 84 ? -5.544 -5.434 -0.013 1.00 97.75 84 PHE A C 1
ATOM 657 O O . PHE A 1 84 ? -5.180 -5.727 -1.152 1.00 97.75 84 PHE A O 1
ATOM 664 N N . HIS A 1 85 ? -4.966 -5.975 1.062 1.00 98.06 85 HIS A N 1
ATOM 665 C CA . HIS A 1 85 ? -3.833 -6.898 0.944 1.00 98.06 85 HIS A CA 1
ATOM 666 C C . HIS A 1 85 ? -4.193 -8.256 0.364 1.00 98.06 85 HIS A C 1
ATOM 668 O O . HIS A 1 85 ? -3.396 -8.826 -0.379 1.00 98.06 85 HIS A O 1
ATOM 674 N N . PHE A 1 86 ? -5.383 -8.765 0.671 1.00 97.81 86 PHE A N 1
ATOM 675 C CA . PHE A 1 86 ? -5.868 -10.007 0.088 1.00 97.81 86 PHE A CA 1
ATOM 676 C C . PHE A 1 86 ? -5.925 -9.925 -1.444 1.00 97.81 86 PHE A C 1
ATOM 678 O O . PHE A 1 86 ? -5.391 -10.803 -2.120 1.00 97.81 86 PHE A O 1
ATOM 685 N N . PHE A 1 87 ? -6.486 -8.845 -2.001 1.00 96.81 87 PHE A N 1
ATOM 686 C CA . PHE A 1 87 ? -6.544 -8.666 -3.454 1.00 96.81 87 PHE A CA 1
ATOM 687 C C . PHE A 1 87 ? -5.161 -8.509 -4.089 1.00 96.81 87 PHE A C 1
ATOM 689 O O . PHE A 1 87 ? -4.926 -9.049 -5.168 1.00 96.81 87 PHE A O 1
ATOM 696 N N . ILE A 1 88 ? -4.218 -7.848 -3.415 1.00 95.75 88 ILE A N 1
ATOM 697 C CA . ILE A 1 88 ? -2.839 -7.776 -3.912 1.00 95.75 88 ILE A CA 1
ATOM 698 C C . ILE A 1 88 ? -2.181 -9.160 -3.902 1.00 95.75 88 ILE A C 1
ATOM 700 O O . ILE A 1 88 ? -1.516 -9.528 -4.866 1.00 95.75 88 ILE A O 1
ATOM 704 N N . LEU A 1 89 ? -2.388 -9.968 -2.862 1.00 96.75 89 LEU A N 1
ATOM 705 C CA . LEU A 1 89 ? -1.826 -11.320 -2.806 1.00 96.75 89 LEU A CA 1
ATOM 706 C C . LEU A 1 89 ? -2.374 -12.238 -3.905 1.00 96.75 89 LEU A C 1
ATOM 708 O O . LEU A 1 89 ? -1.629 -13.082 -4.396 1.00 96.75 89 LEU A O 1
ATOM 712 N N . ILE A 1 90 ? -3.618 -12.041 -4.355 1.00 97.25 90 ILE A N 1
ATOM 713 C CA . ILE A 1 90 ? -4.140 -12.741 -5.541 1.00 97.25 90 ILE A CA 1
ATOM 714 C C . ILE A 1 90 ? -3.262 -12.451 -6.768 1.00 97.25 90 ILE A C 1
ATOM 716 O O . ILE A 1 90 ? -2.917 -13.382 -7.494 1.00 97.25 90 ILE A O 1
ATOM 720 N N . VAL A 1 91 ? -2.830 -11.200 -6.969 1.00 93.50 91 VAL A N 1
ATOM 721 C CA . VAL A 1 91 ? -1.915 -10.833 -8.067 1.00 93.50 91 VAL A CA 1
ATOM 722 C C . VAL A 1 91 ? -0.585 -11.580 -7.942 1.00 93.50 91 VAL A C 1
ATOM 724 O O . VAL A 1 91 ? -0.101 -12.126 -8.931 1.00 93.50 91 VAL A O 1
ATOM 727 N N . TYR A 1 92 ? -0.018 -11.668 -6.734 1.00 94.38 92 TYR A N 1
ATOM 728 C CA . TYR A 1 92 ? 1.217 -12.427 -6.494 1.00 94.38 92 TYR A CA 1
ATOM 729 C C . TYR A 1 92 ? 1.062 -13.914 -6.804 1.00 94.38 92 TYR A C 1
ATOM 731 O O . TYR A 1 92 ? 1.985 -14.504 -7.350 1.00 94.38 92 TYR A O 1
ATOM 739 N N . ILE A 1 93 ? -0.081 -14.518 -6.473 1.00 95.31 93 ILE A N 1
ATOM 740 C CA . ILE A 1 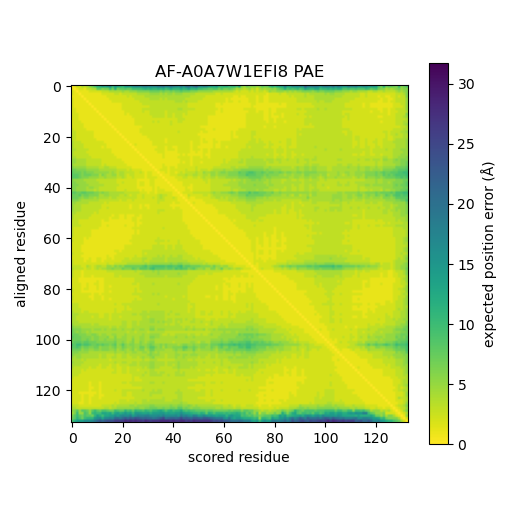93 ? -0.346 -15.933 -6.762 1.00 95.31 93 ILE A CA 1
ATOM 741 C C . ILE A 1 93 ? -0.461 -16.157 -8.273 1.00 95.31 93 ILE A C 1
ATOM 743 O O . ILE A 1 93 ? 0.165 -17.072 -8.801 1.00 95.31 93 ILE A O 1
ATOM 747 N N . ILE A 1 94 ? -1.222 -15.314 -8.978 1.00 96.69 94 ILE A N 1
ATOM 748 C CA . ILE A 1 94 ? -1.436 -15.444 -10.429 1.00 96.69 94 ILE A CA 1
ATOM 749 C C . ILE A 1 94 ? -0.131 -15.224 -11.206 1.00 96.69 94 ILE A C 1
ATOM 751 O O . ILE A 1 94 ? 0.131 -15.916 -12.187 1.00 96.69 94 ILE A O 1
ATOM 755 N N . HIS A 1 95 ? 0.697 -14.273 -10.770 1.00 93.81 95 HIS A N 1
ATOM 756 C CA . HIS A 1 95 ? 1.915 -13.862 -11.472 1.00 93.81 95 HIS A CA 1
ATOM 757 C C . HIS A 1 95 ? 3.204 -14.316 -10.772 1.00 93.81 95 HIS A C 1
ATOM 759 O O . HIS A 1 95 ? 4.262 -13.720 -10.984 1.00 93.81 95 HIS A O 1
ATOM 765 N N . TRP A 1 96 ? 3.134 -15.368 -9.953 1.00 93.56 96 TRP A N 1
ATOM 766 C CA . TRP A 1 96 ? 4.225 -15.803 -9.075 1.00 93.56 96 TRP A CA 1
ATOM 767 C C . TRP A 1 96 ? 5.556 -16.015 -9.804 1.00 93.56 96 TRP A C 1
ATOM 769 O O . TRP A 1 96 ? 6.592 -15.504 -9.367 1.00 93.56 96 TRP A O 1
ATOM 779 N N . ASP A 1 97 ? 5.506 -16.726 -10.932 1.00 93.69 97 ASP A N 1
ATOM 780 C CA . ASP A 1 97 ? 6.678 -17.049 -11.751 1.00 93.69 97 ASP A CA 1
ATOM 781 C C . ASP A 1 97 ? 7.066 -15.903 -12.686 1.00 93.69 97 ASP A C 1
ATOM 783 O O . ASP A 1 97 ? 8.234 -15.740 -13.018 1.00 93.69 97 ASP A O 1
ATOM 787 N N . PHE A 1 98 ? 6.114 -15.054 -13.087 1.00 90.38 98 PHE A N 1
ATOM 788 C CA . PHE A 1 98 ? 6.436 -13.873 -13.888 1.00 90.38 98 PHE A CA 1
ATOM 789 C C . PHE A 1 98 ? 7.340 -12.919 -13.103 1.00 90.38 98 PHE A C 1
ATOM 791 O O . PHE A 1 98 ? 8.321 -12.412 -13.645 1.00 90.38 98 PHE A O 1
ATOM 798 N N . LEU A 1 99 ? 7.056 -12.714 -11.814 1.00 87.00 99 LEU A N 1
ATOM 799 C CA . LEU A 1 99 ? 7.818 -11.784 -10.985 1.00 87.00 99 LEU A CA 1
ATOM 800 C C . LEU A 1 99 ? 9.305 -12.146 -10.885 1.00 87.00 99 LEU A C 1
ATOM 802 O O . LEU A 1 99 ? 10.117 -11.232 -10.812 1.00 87.00 99 LEU A O 1
ATOM 806 N N . THR A 1 100 ? 9.689 -13.428 -10.929 1.00 91.25 100 THR A N 1
ATOM 807 C CA . THR A 1 100 ? 11.106 -13.844 -10.870 1.00 91.25 100 THR A CA 1
ATOM 808 C C . THR A 1 100 ? 11.858 -13.638 -12.183 1.00 91.25 100 THR A C 1
ATOM 810 O O . THR A 1 100 ? 13.086 -13.643 -12.173 1.00 91.25 100 THR A O 1
ATOM 813 N N . THR A 1 101 ? 11.152 -13.409 -13.294 1.00 89.69 101 THR A N 1
ATOM 814 C CA . THR A 1 101 ? 11.773 -13.083 -14.593 1.00 89.69 101 THR A CA 1
ATOM 815 C C . THR A 1 101 ? 12.261 -11.635 -14.679 1.00 89.69 101 THR A C 1
ATOM 817 O O . THR A 1 101 ? 13.046 -11.298 -15.564 1.00 89.69 101 THR A O 1
ATOM 820 N N . LEU A 1 102 ? 11.819 -10.772 -13.759 1.00 85.31 102 LEU A N 1
ATOM 821 C CA . LEU A 1 102 ? 12.217 -9.368 -13.710 1.00 85.31 102 LEU A CA 1
ATOM 822 C C . LEU A 1 102 ? 13.602 -9.194 -13.056 1.00 85.31 102 LEU A C 1
ATOM 824 O O . LEU A 1 102 ? 13.995 -10.000 -12.206 1.00 85.31 102 LEU A O 1
ATOM 828 N N . PRO A 1 103 ? 14.337 -8.110 -13.370 1.00 83.62 103 PRO A N 1
ATOM 829 C CA . PRO A 1 103 ? 15.547 -7.751 -12.634 1.00 83.62 103 PRO A CA 1
ATOM 830 C C . PRO A 1 103 ? 15.265 -7.621 -11.131 1.00 83.62 103 PRO A C 1
ATOM 832 O O . PRO A 1 103 ? 14.329 -6.933 -10.730 1.00 83.62 103 PRO A O 1
ATOM 835 N N . ASN A 1 104 ? 16.060 -8.294 -10.289 1.00 83.19 104 ASN A N 1
ATOM 836 C CA . ASN A 1 104 ? 15.826 -8.407 -8.836 1.00 83.19 104 ASN A CA 1
ATOM 837 C C . ASN A 1 104 ? 14.430 -8.954 -8.466 1.00 83.19 104 ASN A C 1
ATOM 839 O O . ASN A 1 104 ? 13.904 -8.685 -7.379 1.00 83.19 104 ASN A O 1
ATOM 843 N N . GLY A 1 105 ? 13.826 -9.720 -9.373 1.00 86.12 105 GLY A N 1
ATOM 844 C CA . GLY A 1 105 ? 12.444 -10.166 -9.306 1.00 86.12 105 GLY A CA 1
ATOM 845 C C . GLY A 1 105 ? 12.134 -11.069 -8.119 1.00 86.12 105 GLY A C 1
ATOM 846 O O . GLY A 1 105 ? 11.145 -10.857 -7.423 1.00 86.12 105 GLY A O 1
ATOM 847 N N . GLU A 1 106 ? 13.015 -12.024 -7.815 1.00 90.88 106 GLU A N 1
ATOM 848 C CA . GLU A 1 106 ? 12.844 -12.923 -6.668 1.00 90.88 106 GLU A CA 1
ATOM 849 C C . GLU A 1 106 ? 12.851 -12.169 -5.332 1.00 90.88 106 GLU A C 1
ATOM 851 O O . GLU A 1 106 ? 11.970 -12.375 -4.495 1.00 90.88 106 GLU A O 1
ATOM 856 N N . LEU A 1 107 ? 13.802 -11.249 -5.149 1.00 89.56 107 LEU A N 1
ATOM 857 C CA . LEU A 1 107 ? 13.888 -10.436 -3.938 1.00 89.56 107 LEU A CA 1
ATOM 858 C C . LEU A 1 107 ? 12.662 -9.525 -3.802 1.00 89.56 107 LEU A C 1
ATOM 860 O O . LEU A 1 107 ? 12.030 -9.500 -2.745 1.00 89.56 107 LEU A O 1
ATOM 864 N N . THR A 1 108 ? 12.301 -8.820 -4.878 1.00 86.62 108 THR A N 1
ATOM 865 C CA . THR A 1 108 ? 11.123 -7.939 -4.922 1.00 86.62 108 THR A CA 1
ATOM 866 C C . THR A 1 108 ? 9.850 -8.715 -4.603 1.00 86.62 108 THR A C 1
ATOM 868 O O . THR A 1 108 ? 9.057 -8.282 -3.763 1.00 86.62 108 THR A O 1
ATOM 871 N N . ARG A 1 109 ? 9.688 -9.902 -5.202 1.00 92.06 109 ARG A N 1
ATOM 872 C CA . ARG A 1 109 ? 8.563 -10.800 -4.941 1.00 92.06 109 ARG A CA 1
ATOM 873 C C . ARG A 1 109 ? 8.506 -11.194 -3.471 1.00 92.06 109 ARG A C 1
ATOM 875 O O . ARG A 1 109 ? 7.463 -11.045 -2.844 1.00 92.06 109 ARG A O 1
ATOM 882 N N . ASN A 1 110 ? 9.607 -11.696 -2.917 1.00 93.38 110 ASN A N 1
ATOM 883 C CA . ASN A 1 110 ? 9.626 -12.230 -1.557 1.00 93.38 110 ASN A CA 1
ATOM 884 C C . ASN A 1 110 ? 9.381 -11.125 -0.515 1.00 93.38 110 ASN A C 1
ATOM 886 O O . ASN A 1 110 ? 8.592 -11.328 0.412 1.00 93.38 110 ASN A O 1
ATOM 890 N N . ILE A 1 111 ? 9.990 -9.944 -0.684 1.00 92.31 111 ILE A N 1
ATOM 891 C CA . ILE A 1 111 ? 9.761 -8.786 0.196 1.00 92.31 111 ILE A CA 1
ATOM 892 C C . ILE A 1 111 ? 8.304 -8.329 0.103 1.00 92.31 111 ILE A C 1
ATOM 894 O O . ILE A 1 111 ? 7.642 -8.179 1.131 1.00 92.31 111 ILE A O 1
ATOM 898 N N . GLY A 1 112 ? 7.793 -8.137 -1.115 1.00 93.00 112 GLY A N 1
ATOM 899 C CA . GLY A 1 112 ? 6.431 -7.659 -1.331 1.00 93.00 112 GLY A CA 1
ATOM 900 C C . GLY A 1 112 ? 5.372 -8.639 -0.822 1.00 93.00 112 GLY A C 1
ATOM 901 O O . GLY A 1 112 ? 4.485 -8.248 -0.065 1.00 93.00 112 GLY A O 1
ATOM 902 N N . ALA A 1 113 ? 5.506 -9.930 -1.135 1.00 95.88 113 ALA A N 1
ATOM 903 C CA . ALA A 1 113 ? 4.610 -10.972 -0.636 1.00 95.88 113 ALA A CA 1
ATOM 904 C C . ALA A 1 113 ? 4.621 -11.042 0.899 1.00 95.88 113 ALA A C 1
ATOM 906 O O . ALA A 1 113 ? 3.559 -11.091 1.518 1.00 95.88 113 ALA A O 1
ATOM 907 N N . THR A 1 114 ? 5.805 -10.980 1.521 1.00 96.69 114 THR A N 1
ATOM 908 C CA . THR A 1 114 ? 5.937 -10.970 2.987 1.00 96.69 114 THR A CA 1
ATOM 909 C C . THR A 1 114 ? 5.240 -9.757 3.592 1.00 96.69 114 THR A C 1
ATOM 911 O O . THR A 1 114 ? 4.464 -9.905 4.534 1.00 96.69 114 THR A O 1
ATOM 914 N N . PHE A 1 115 ? 5.462 -8.566 3.030 1.00 95.50 115 PHE A N 1
ATOM 915 C CA . PHE A 1 115 ? 4.810 -7.340 3.481 1.00 95.50 115 PHE A CA 1
ATOM 916 C C . PHE A 1 115 ? 3.283 -7.479 3.442 1.00 95.50 115 PHE A C 1
ATOM 918 O O . PHE A 1 115 ? 2.605 -7.232 4.441 1.00 95.50 115 PHE A O 1
ATOM 925 N N . HIS A 1 116 ? 2.733 -7.944 2.319 1.00 97.56 116 HIS A N 1
ATOM 926 C CA . HIS A 1 116 ? 1.288 -8.102 2.175 1.00 97.56 116 HIS A CA 1
ATOM 927 C C . HIS A 1 116 ? 0.709 -9.190 3.087 1.00 97.56 116 HIS A C 1
ATOM 929 O O . HIS A 1 116 ? -0.367 -8.988 3.647 1.00 97.56 116 HIS A O 1
ATOM 935 N N . LEU A 1 117 ? 1.415 -10.305 3.302 1.00 98.12 117 LEU A N 1
ATOM 936 C CA . LEU A 1 117 ? 0.997 -11.347 4.248 1.00 98.12 117 LEU A CA 1
ATOM 937 C C . LEU A 1 117 ? 0.961 -10.835 5.691 1.00 98.12 117 LEU A C 1
ATOM 939 O O . LEU A 1 117 ? -0.003 -11.102 6.412 1.00 98.12 117 LEU A O 1
ATOM 943 N N . VAL A 1 118 ? 1.978 -10.075 6.108 1.00 97.88 118 VAL A N 1
ATOM 944 C CA . VAL A 1 118 ? 2.043 -9.492 7.455 1.00 97.88 118 VAL A CA 1
ATOM 945 C C . VAL A 1 118 ? 0.859 -8.560 7.690 1.00 97.88 118 VAL A C 1
ATOM 947 O O . VAL A 1 118 ? 0.138 -8.729 8.675 1.00 97.88 118 VAL A O 1
ATOM 950 N N . PHE A 1 119 ? 0.610 -7.612 6.784 1.00 97.75 119 PHE A N 1
ATOM 951 C CA . PHE A 1 119 ? -0.492 -6.668 6.970 1.00 97.75 119 PHE A CA 1
ATOM 952 C C . PHE A 1 119 ? -1.866 -7.316 6.797 1.00 97.75 119 PHE A C 1
ATOM 954 O O . PHE A 1 119 ? -2.774 -6.978 7.555 1.00 97.75 119 PHE A O 1
ATOM 961 N N . LEU A 1 120 ? -2.019 -8.309 5.913 1.00 98.19 120 LEU A N 1
ATOM 962 C CA . LEU A 1 120 ? -3.234 -9.126 5.868 1.00 98.19 120 LEU A CA 1
ATOM 963 C C . LEU A 1 120 ? -3.499 -9.781 7.229 1.00 98.19 120 LEU A C 1
ATOM 965 O O . LEU A 1 120 ? -4.627 -9.728 7.722 1.00 98.19 120 LEU A O 1
ATOM 969 N N . GLY A 1 121 ? -2.475 -10.373 7.849 1.00 97.94 121 GLY A N 1
ATOM 970 C CA . GLY A 1 121 ? -2.584 -11.013 9.159 1.00 97.94 121 GLY A CA 1
ATOM 971 C C . GLY A 1 121 ? -2.956 -10.029 10.270 1.00 97.94 121 GLY A C 1
ATOM 972 O O . GLY A 1 121 ? -3.924 -10.261 11.001 1.00 97.94 121 GLY A O 1
ATOM 973 N N . VAL A 1 122 ? -2.231 -8.911 10.369 1.00 97.75 122 VAL A N 1
ATOM 974 C CA . VAL A 1 122 ? -2.463 -7.864 11.381 1.00 97.75 122 VAL A CA 1
ATOM 975 C C . VAL A 1 122 ? -3.870 -7.277 11.253 1.00 97.75 122 VAL A C 1
ATOM 977 O O . VAL A 1 122 ? -4.605 -7.197 12.243 1.00 97.75 122 VAL A O 1
ATOM 980 N N . GLU A 1 123 ? -4.279 -6.923 10.036 1.00 97.50 123 GLU A N 1
ATOM 981 C CA . GLU A 1 123 ? -5.585 -6.320 9.778 1.00 97.50 123 GLU A CA 1
ATOM 982 C C . GLU A 1 123 ? -6.733 -7.320 9.953 1.00 97.50 123 GLU A C 1
ATOM 984 O O . GLU A 1 123 ? -7.763 -6.997 10.551 1.00 97.50 123 GLU A O 1
ATOM 989 N N . SER A 1 124 ? -6.550 -8.576 9.533 1.00 97.38 124 SER A N 1
ATOM 990 C CA . SER A 1 124 ? -7.543 -9.638 9.752 1.00 97.38 124 SER A CA 1
ATOM 991 C C . SER A 1 124 ? -7.731 -9.924 11.237 1.00 97.38 124 SER A C 1
ATOM 993 O O . SER A 1 124 ? -8.862 -10.037 11.714 1.00 97.38 124 SER A O 1
ATOM 995 N N . TRP A 1 125 ? -6.647 -9.977 12.011 1.00 97.00 125 TRP A N 1
ATOM 996 C CA . TRP A 1 125 ? -6.734 -10.095 13.464 1.00 97.00 125 TRP A CA 1
ATOM 997 C C . TRP A 1 125 ? -7.509 -8.928 14.080 1.00 97.00 125 TRP A C 1
ATOM 999 O O . TRP A 1 125 ? -8.464 -9.132 14.843 1.00 97.00 125 TRP A O 1
ATOM 1009 N N . ALA A 1 126 ? -7.181 -7.700 13.693 1.00 95.50 126 ALA A N 1
ATOM 1010 C CA . ALA A 1 126 ? -7.818 -6.511 14.237 1.00 95.50 126 ALA A CA 1
ATOM 1011 C C . ALA A 1 126 ? -9.286 -6.343 13.779 1.00 95.50 126 ALA A C 1
ATOM 1013 O O . ALA A 1 126 ? -10.110 -5.812 14.536 1.00 95.50 126 ALA A O 1
ATOM 1014 N N . GLY A 1 127 ? -9.634 -6.801 12.574 1.00 93.88 127 GLY A N 1
ATOM 1015 C CA . GLY A 1 127 ? -10.950 -6.652 11.943 1.00 93.88 127 GLY A CA 1
ATOM 1016 C C . GLY A 1 127 ? -11.908 -7.834 12.138 1.00 93.88 127 GLY A C 1
ATOM 1017 O O . GLY A 1 127 ? -13.130 -7.646 12.183 1.00 93.88 127 GLY A O 1
ATOM 1018 N N . LEU A 1 128 ? -11.399 -9.055 12.297 1.00 91.75 128 LEU A N 1
ATOM 1019 C CA . LEU A 1 128 ? -12.208 -10.278 12.356 1.00 91.75 128 LEU A CA 1
ATOM 1020 C C . LEU A 1 128 ? -12.124 -10.961 13.719 1.00 91.75 128 LEU A C 1
ATOM 1022 O O . LEU A 1 128 ? -13.177 -11.221 14.303 1.00 91.75 128 LEU A O 1
ATOM 1026 N N . PHE A 1 129 ? -10.918 -11.175 14.244 1.00 84.12 129 PHE A N 1
ATOM 1027 C CA . PHE A 1 129 ? -10.691 -12.093 15.368 1.00 84.12 129 PHE A CA 1
ATOM 1028 C C . PHE A 1 129 ? -10.618 -11.418 16.744 1.00 84.12 129 PHE A C 1
ATOM 1030 O O . PHE A 1 129 ? -10.920 -12.040 17.762 1.00 84.12 129 PHE A O 1
ATOM 1037 N N . SER A 1 130 ? -10.250 -10.139 16.804 1.00 82.44 130 SER A N 1
ATOM 1038 C CA . SER A 1 130 ? -10.154 -9.419 18.073 1.00 82.44 130 SER A CA 1
ATOM 1039 C C . SER A 1 130 ? -11.529 -9.127 18.701 1.00 82.44 130 SER A C 1
ATOM 1041 O O . SER A 1 130 ? -12.515 -8.870 18.002 1.00 82.44 130 SER A O 1
ATOM 1043 N N . LYS A 1 131 ? -11.598 -9.149 20.044 1.00 80.88 131 LYS A N 1
ATOM 1044 C CA . LYS A 1 131 ? -12.845 -8.960 20.815 1.00 80.88 131 LYS A CA 1
ATOM 1045 C C . LYS A 1 131 ? -13.576 -7.683 20.396 1.00 80.88 131 LYS A C 1
ATOM 1047 O O . LYS A 1 131 ? -12.951 -6.642 20.215 1.00 80.88 131 LYS A O 1
ATOM 1052 N N . LYS A 1 132 ? -14.906 -7.749 20.304 1.00 71.25 132 LYS A N 1
ATOM 1053 C CA . LYS A 1 132 ? -15.788 -6.678 19.796 1.00 71.25 132 LYS A CA 1
ATOM 1054 C C . LYS A 1 132 ? -15.907 -5.442 20.718 1.00 71.25 132 LYS A C 1
ATOM 1056 O O . LYS A 1 132 ? -16.764 -4.609 20.463 1.00 71.25 132 LYS A O 1
ATOM 1061 N N . SER A 1 133 ? -15.081 -5.339 21.764 1.00 60.19 133 SER A N 1
ATOM 1062 C CA . SER A 1 133 ? -15.053 -4.185 22.672 1.00 60.19 133 SER A CA 1
ATOM 1063 C C . SER A 1 133 ? -14.342 -2.977 22.063 1.00 60.19 133 SER A C 1
ATOM 1065 O O . SER A 1 133 ? -13.611 -3.152 21.057 1.00 60.19 133 SER A O 1
#

Foldseek 3Di:
DLVLLLVLLQVQLVCLQVQLVVVLVVLVCLCPPLDDQNSVNVVPVVVNVVSNVLSVVSNVLSVVSNVLSPDPPSLVSLVVQLVNLVVVVVVCVVCVVVQVVGDCSVVCSVVSNVVSVVSNVSSCCSNPVDDPD

pLDDT: mean 94.27, std 5.38, range [60.19, 98.62]

Solvent-accessible surface area (backbone atoms only — not comparable to full-atom values): 6511 Å² total; per-residue (Å²): 93,57,69,59,43,27,49,51,26,38,54,51,10,52,47,29,32,53,48,13,51,52,50,32,52,51,41,49,48,2,32,76,69,52,43,73,87,33,20,72,25,43,86,31,57,68,61,40,55,55,50,40,52,51,20,51,50,36,18,52,48,8,51,52,29,35,57,30,35,75,46,91,66,33,42,59,39,25,41,51,52,15,49,55,26,51,58,52,50,52,52,50,66,78,39,51,72,60,41,50,74,42,77,68,13,56,61,53,44,53,54,50,53,49,52,36,52,53,48,25,50,56,20,37,39,52,33,70,71,49,72,93,94

Secondary structure (DSSP, 8-state):
-HHHHHHHHHHHHHHHHHHHHHHHHHHHHHHHH--GGGGGGSS-HHHHHHHHHHHHHHHHHHHHHHHHTTSS-HHHHHHHHHHHHHHHHHHHHHTHHHHHTSTTHHHHHHHHHHHHHHHHHHHHIIIIIS---

Radius of gyration: 16.02 Å; Cα contacts (8 Å, |Δi|>4): 170; chains: 1; bounding box: 34×26×45 Å

Sequence (133 aa):
METIRKIILRTHGTLLIVMGIAIGIYSTIGTLYGIGNFAFLHENRLGHVGLLQAYELAALTGIVLWMGSYQENKRNWNRIGALFHFFILIVYIIHWDFLTTLPNGELTRNIGATFHLVFLGVESWAGLFSKKS

Mean predicted aligned error: 3.27 Å